Protein AF-A0A535RN70-F1 (afdb_monomer_lite)

Sequence (175 aa):
MRLFRRHATHDAAGYEVHYEHPTQPLAAAFLKAAAADDLAGLWLALSRESRGMFEGRYATRERLRLSRAAHVGEDDGDARMTEVAGPLAESVRSALGGAPRVNAMGVSAARLLSRVEAFVLLLPDVEGTAFVREDDWKPAHLLGFVYENREWKVDLGLTAVLSEEAGLPDPLGEL

Secondary structure (DSSP, 8-state):
------PPEE-TT-PEEETT-THHHHHHHHHHHHHHT-HHHHHHHB-HHHHHHHHHHHHHHTT--HHHH-STTSSTT-TTHHHHHHHHHHHHHHHTTSHHHHHH-EEEEEEESSSSEEEEEEEPP--SS----GGG----EEEEEEEETTEEEE-HHHHHHHHHHHTPPPTT---

Structure (mmCIF, N/CA/C/O backbone):
data_AF-A0A535RN70-F1
#
_entry.id   AF-A0A535RN70-F1
#
loop_
_atom_site.group_PDB
_atom_site.id
_atom_site.type_symbol
_atom_site.label_atom_id
_atom_site.label_alt_id
_atom_site.label_comp_id
_atom_site.label_asym_id
_atom_site.label_entity_id
_atom_site.label_seq_id
_atom_site.pdbx_PDB_ins_code
_atom_site.Cartn_x
_atom_site.Cartn_y
_atom_site.Cartn_z
_atom_site.occupancy
_atom_site.B_iso_or_equiv
_atom_site.auth_seq_id
_atom_site.auth_comp_id
_atom_site.auth_asym_id
_atom_site.auth_atom_id
_atom_site.pdbx_PDB_model_num
ATOM 1 N N . MET A 1 1 ? 2.379 15.391 40.226 1.00 40.94 1 MET A N 1
ATOM 2 C CA . MET A 1 1 ? 1.754 15.913 38.993 1.00 40.94 1 MET A CA 1
ATOM 3 C C . MET A 1 1 ? 1.232 14.717 38.200 1.00 40.94 1 MET A C 1
ATOM 5 O O . MET A 1 1 ? 2.026 14.009 37.598 1.00 40.94 1 MET A O 1
ATOM 9 N N . ARG A 1 2 ? -0.058 14.373 38.324 1.00 41.53 2 ARG A N 1
ATOM 10 C CA . ARG A 1 2 ? -0.651 13.250 37.575 1.00 41.53 2 ARG A CA 1
ATOM 11 C C . ARG A 1 2 ? -0.928 13.746 36.158 1.00 41.53 2 ARG A C 1
ATOM 13 O O . ARG A 1 2 ? -1.904 14.453 35.945 1.00 41.53 2 ARG A O 1
ATOM 20 N N . LEU A 1 3 ? -0.017 13.442 35.235 1.00 45.78 3 LEU A N 1
ATOM 21 C CA . LEU A 1 3 ? -0.226 13.621 33.801 1.00 45.78 3 LEU A CA 1
ATOM 22 C C . LEU A 1 3 ? -1.531 12.913 33.423 1.00 45.78 3 LEU A C 1
ATOM 24 O O . LEU A 1 3 ? -1.739 11.761 33.806 1.00 45.78 3 LEU A O 1
ATOM 28 N N . PHE A 1 4 ? -2.419 13.639 32.747 1.00 48.66 4 PHE A N 1
ATOM 29 C CA . PHE A 1 4 ? -3.674 13.133 32.206 1.00 48.66 4 PHE A CA 1
ATOM 30 C C . PHE A 1 4 ? -3.439 11.757 31.571 1.00 48.66 4 PHE A C 1
ATOM 32 O O . PHE A 1 4 ? -2.729 11.653 30.572 1.00 48.66 4 PHE A O 1
ATOM 39 N N . ARG A 1 5 ? -4.024 10.693 32.140 1.00 43.00 5 ARG A N 1
ATOM 40 C CA . ARG A 1 5 ? -4.232 9.457 31.380 1.00 43.00 5 ARG A CA 1
ATOM 41 C C . ARG A 1 5 ? -5.167 9.848 30.243 1.00 43.00 5 ARG A C 1
ATOM 43 O O . ARG A 1 5 ? -6.371 9.930 30.468 1.00 43.00 5 ARG A O 1
ATOM 50 N N . ARG A 1 6 ? -4.625 10.150 29.061 1.00 55.44 6 ARG A N 1
ATOM 51 C CA . ARG A 1 6 ? -5.438 10.197 27.846 1.00 55.44 6 ARG A CA 1
ATOM 52 C C . ARG A 1 6 ? -6.056 8.811 27.728 1.00 55.44 6 ARG A C 1
ATOM 54 O O . ARG A 1 6 ? -5.335 7.818 27.663 1.00 55.44 6 ARG A O 1
ATOM 61 N N . HIS A 1 7 ? -7.373 8.731 27.859 1.00 61.47 7 HIS A N 1
ATOM 62 C CA . HIS A 1 7 ? -8.071 7.526 27.452 1.00 61.47 7 HIS A CA 1
ATOM 63 C C . HIS A 1 7 ? -7.806 7.337 25.963 1.00 61.47 7 HIS A C 1
ATOM 65 O O . HIS A 1 7 ? -7.760 8.320 25.223 1.00 61.47 7 HIS A O 1
ATOM 71 N N . ALA A 1 8 ? -7.563 6.092 25.570 1.00 73.50 8 ALA A N 1
ATOM 72 C CA . ALA A 1 8 ? -7.509 5.719 24.171 1.00 73.50 8 ALA A CA 1
ATOM 73 C C . ALA A 1 8 ? -8.799 6.212 23.501 1.00 73.50 8 ALA A C 1
ATOM 75 O O . ALA A 1 8 ? -9.903 5.862 23.934 1.00 73.50 8 ALA A O 1
ATOM 76 N N . THR A 1 9 ? -8.658 7.082 22.504 1.00 86.19 9 THR A N 1
ATOM 77 C CA . THR A 1 9 ? -9.775 7.451 21.636 1.00 86.19 9 THR A CA 1
ATOM 78 C C . THR A 1 9 ? -10.093 6.225 20.800 1.00 86.19 9 THR A C 1
ATOM 80 O O . THR A 1 9 ? -9.171 5.600 20.286 1.00 86.19 9 THR A O 1
ATOM 83 N N . HIS A 1 10 ? -11.366 5.864 20.692 1.00 88.38 10 HIS A N 1
ATOM 84 C CA . HIS A 1 10 ? -11.797 4.773 19.828 1.00 88.38 10 HIS A CA 1
ATOM 85 C C . HIS A 1 10 ? -12.725 5.317 18.750 1.00 88.38 10 HIS A C 1
ATOM 87 O O . HIS A 1 10 ? -13.437 6.293 18.999 1.00 88.38 10 HIS A O 1
ATOM 93 N N . ASP A 1 11 ? -12.701 4.711 17.568 1.00 85.81 11 ASP A N 1
ATOM 94 C CA . ASP A 1 11 ? -13.661 5.032 16.516 1.00 85.81 11 ASP A CA 1
ATOM 95 C C . ASP A 1 11 ? -15.002 4.305 16.723 1.00 85.81 11 ASP A C 1
ATOM 97 O O . ASP A 1 11 ? -15.192 3.558 17.687 1.00 85.81 11 ASP A O 1
ATOM 101 N N . ALA A 1 12 ? -15.953 4.530 15.814 1.00 83.69 12 ALA A N 1
ATOM 102 C CA . ALA A 1 12 ? -17.276 3.909 15.876 1.00 83.69 12 ALA A CA 1
ATOM 103 C C . ALA A 1 12 ? -17.237 2.370 15.784 1.00 83.69 12 ALA A C 1
ATOM 105 O O . ALA A 1 12 ? -18.149 1.711 16.282 1.00 83.69 12 ALA A O 1
ATOM 106 N N . ALA A 1 13 ? -16.191 1.805 15.175 1.00 84.38 13 ALA A N 1
ATOM 107 C CA . ALA A 1 13 ? -15.972 0.365 15.083 1.00 84.38 13 ALA A CA 1
ATOM 108 C C . ALA A 1 13 ? -15.224 -0.202 16.307 1.00 84.38 13 ALA A C 1
ATOM 110 O O . ALA A 1 13 ? -15.105 -1.417 16.448 1.00 84.38 13 ALA A O 1
ATOM 111 N N . GLY A 1 14 ? -14.774 0.658 17.227 1.00 89.38 14 GLY A N 1
ATOM 112 C CA . GLY A 1 14 ? -14.103 0.268 18.462 1.00 89.38 14 GLY A CA 1
ATOM 113 C C . GLY A 1 14 ? -12.592 0.087 18.329 1.00 89.38 14 GLY A C 1
ATOM 114 O O . GLY A 1 14 ? -11.993 -0.498 19.230 1.00 89.38 14 GLY A O 1
ATOM 115 N N . TYR A 1 15 ? -11.960 0.582 17.261 1.00 91.50 15 TYR A N 1
ATOM 116 C CA . TYR A 1 15 ? -10.501 0.565 17.127 1.00 91.50 15 TYR A CA 1
ATOM 117 C C . TYR A 1 15 ? -9.867 1.728 17.869 1.00 91.50 15 TYR A C 1
ATOM 119 O O . TYR A 1 15 ? -10.353 2.854 17.797 1.00 91.50 15 TYR A O 1
ATOM 127 N N . GLU A 1 16 ? -8.737 1.478 18.528 1.00 94.75 16 GLU A N 1
ATOM 128 C CA . GLU A 1 16 ? -7.939 2.541 19.132 1.00 94.75 16 GLU A CA 1
ATOM 129 C C . GLU A 1 16 ? -7.347 3.452 18.042 1.00 94.75 16 GLU A C 1
ATOM 131 O O . GLU A 1 16 ? -6.651 2.992 17.135 1.00 94.75 16 GLU A O 1
ATOM 136 N N . VAL A 1 17 ? -7.606 4.756 18.154 1.00 93.50 17 VAL A N 1
ATOM 137 C CA . VAL A 1 17 ? -7.216 5.790 17.190 1.00 93.50 17 VAL A CA 1
ATOM 138 C C . VAL A 1 17 ? -5.955 6.510 17.658 1.00 93.50 17 VAL A C 1
ATOM 140 O O . VAL A 1 17 ? -5.912 7.104 18.738 1.00 93.50 17 VAL A O 1
ATOM 143 N N . HIS A 1 18 ? -4.930 6.499 16.805 1.00 93.56 18 HIS A N 1
ATOM 144 C CA . HIS A 1 18 ? -3.632 7.127 17.038 1.00 93.56 18 HIS A CA 1
ATOM 145 C C . HIS A 1 18 ? -3.402 8.271 16.051 1.00 93.56 18 HIS A C 1
ATOM 147 O O . HIS A 1 18 ? -3.052 8.071 14.883 1.00 93.56 18 HIS A O 1
ATOM 153 N N . TYR A 1 19 ? -3.554 9.496 16.547 1.00 89.75 19 TYR A N 1
ATOM 154 C CA . TYR A 1 19 ? -3.109 10.699 15.848 1.00 89.75 19 TYR A CA 1
ATOM 155 C C . TYR A 1 19 ? -1.572 10.720 15.840 1.00 89.75 19 TYR A C 1
ATOM 157 O O . TYR A 1 19 ? -0.954 10.384 16.845 1.00 89.75 19 TYR A O 1
ATOM 165 N N . GLU A 1 20 ? -0.958 11.072 14.706 1.00 90.75 20 GLU A N 1
ATOM 166 C CA . GLU A 1 20 ? 0.514 11.095 14.520 1.00 90.75 20 GLU A CA 1
ATOM 167 C C . GLU A 1 20 ? 1.248 9.731 14.561 1.00 90.75 20 GLU A C 1
ATOM 169 O O . GLU A 1 20 ? 2.470 9.671 14.677 1.00 90.75 20 GLU A O 1
ATOM 174 N N . HIS A 1 21 ? 0.538 8.611 14.404 1.00 96.06 21 HIS A N 1
ATOM 175 C CA . HIS A 1 21 ? 1.159 7.299 14.202 1.00 96.06 21 HIS A CA 1
ATOM 176 C C . HIS A 1 21 ? 2.051 7.234 12.936 1.00 96.06 21 HIS A C 1
ATOM 178 O O . HIS A 1 21 ? 1.640 7.765 11.896 1.00 96.06 21 HIS A O 1
ATOM 184 N N . PRO A 1 22 ? 3.198 6.514 12.954 1.00 97.12 22 PRO A N 1
ATOM 185 C CA . PRO A 1 22 ? 4.135 6.430 11.823 1.00 97.12 22 PRO A CA 1
ATOM 186 C C . PRO A 1 22 ? 3.560 5.903 10.501 1.00 97.12 22 PRO A C 1
ATOM 188 O O . PRO A 1 22 ? 4.103 6.200 9.441 1.00 97.12 22 PRO A O 1
ATOM 191 N N . THR A 1 23 ? 2.466 5.142 10.526 1.00 98.06 23 THR A N 1
ATOM 192 C CA . THR A 1 23 ? 1.830 4.620 9.301 1.00 98.06 23 THR A CA 1
ATOM 193 C C . THR A 1 23 ? 1.200 5.711 8.438 1.00 98.06 23 THR A C 1
ATOM 195 O O . THR A 1 23 ? 1.082 5.529 7.233 1.00 98.06 23 THR A O 1
ATOM 198 N N . GLN A 1 24 ? 0.848 6.867 9.008 1.00 96.56 24 GLN A N 1
ATOM 199 C CA . GLN A 1 24 ? 0.261 7.981 8.256 1.00 96.56 24 GLN A CA 1
ATOM 200 C C . GLN A 1 24 ? 1.216 8.563 7.203 1.00 96.56 24 GLN A C 1
ATOM 202 O O . GLN A 1 24 ? 0.878 8.542 6.017 1.00 96.56 24 GLN A O 1
ATOM 207 N N . PRO A 1 25 ? 2.423 9.044 7.574 1.00 97.12 25 PRO A N 1
ATOM 208 C CA . PRO A 1 25 ? 3.378 9.517 6.578 1.00 97.12 25 PRO A CA 1
ATOM 209 C C . PRO A 1 25 ? 3.852 8.399 5.640 1.00 97.12 25 PRO A C 1
ATOM 211 O O . PRO A 1 25 ? 4.149 8.679 4.482 1.00 97.12 25 PRO A O 1
ATOM 214 N N . LEU A 1 26 ? 3.883 7.139 6.094 1.00 98.12 26 LEU A N 1
ATOM 215 C CA . LEU A 1 26 ? 4.231 5.999 5.238 1.00 98.12 26 LEU A CA 1
ATOM 216 C C . LEU A 1 26 ? 3.168 5.722 4.169 1.00 98.12 26 LEU A C 1
ATOM 218 O O . LEU A 1 26 ? 3.529 5.473 3.024 1.00 98.12 26 LEU A O 1
ATOM 222 N N . ALA A 1 27 ? 1.880 5.825 4.503 1.00 98.00 27 ALA A N 1
ATOM 223 C CA . ALA A 1 27 ? 0.795 5.718 3.529 1.00 98.00 27 ALA A CA 1
ATOM 224 C C . ALA A 1 27 ? 0.903 6.807 2.457 1.00 98.00 27 ALA A C 1
ATOM 226 O O . ALA A 1 27 ? 0.869 6.513 1.264 1.00 98.00 27 ALA A O 1
ATOM 227 N N . ALA A 1 28 ? 1.111 8.060 2.876 1.00 96.75 28 ALA A N 1
ATOM 228 C CA . ALA A 1 28 ? 1.303 9.171 1.948 1.00 96.75 28 ALA A CA 1
ATOM 229 C C . ALA A 1 28 ? 2.532 8.960 1.043 1.00 96.75 28 ALA A C 1
ATOM 231 O O . ALA A 1 28 ? 2.468 9.217 -0.158 1.00 96.75 28 ALA A O 1
ATOM 232 N N . ALA A 1 29 ? 3.641 8.457 1.596 1.00 97.94 29 ALA A N 1
ATOM 233 C CA . ALA A 1 29 ? 4.844 8.147 0.829 1.00 97.94 29 ALA A CA 1
ATOM 234 C C . ALA A 1 29 ? 4.622 7.005 -0.177 1.00 97.94 29 ALA A C 1
ATOM 236 O O . ALA A 1 29 ? 5.028 7.135 -1.328 1.00 97.94 29 ALA A O 1
ATOM 237 N N . PHE A 1 30 ? 3.935 5.931 0.226 1.00 98.31 30 PHE A N 1
ATOM 238 C CA . PHE A 1 30 ? 3.579 4.809 -0.647 1.00 98.31 30 PHE A CA 1
ATOM 239 C C . PHE A 1 30 ? 2.720 5.262 -1.835 1.00 98.31 30 PHE A C 1
ATOM 241 O O . PHE A 1 30 ? 3.047 4.973 -2.985 1.00 98.31 30 PHE A O 1
ATOM 248 N N . LEU A 1 31 ? 1.664 6.041 -1.572 1.00 97.50 31 LEU A N 1
ATOM 249 C CA . LEU A 1 31 ? 0.790 6.583 -2.616 1.00 97.50 31 LEU A CA 1
ATOM 250 C C . LEU A 1 31 ? 1.557 7.505 -3.568 1.00 97.50 31 LEU A C 1
ATOM 252 O O . LEU A 1 31 ? 1.426 7.394 -4.787 1.00 97.50 31 LEU A O 1
ATOM 256 N N . LYS A 1 32 ? 2.413 8.375 -3.026 1.00 97.50 32 LYS A N 1
ATOM 257 C CA . LYS A 1 32 ? 3.260 9.254 -3.835 1.00 97.50 32 LYS A CA 1
ATOM 258 C C . LYS A 1 32 ? 4.236 8.463 -4.708 1.00 97.50 32 LYS A C 1
ATOM 260 O O . LYS A 1 32 ? 4.427 8.829 -5.865 1.00 97.50 32 LYS A O 1
ATOM 265 N N .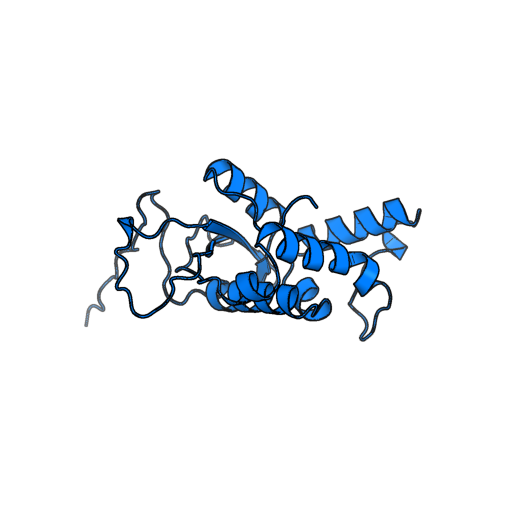 ALA A 1 33 ? 4.823 7.387 -4.182 1.00 97.88 33 ALA A N 1
ATOM 266 C CA . ALA A 1 33 ? 5.709 6.515 -4.945 1.00 97.88 33 ALA A CA 1
ATOM 267 C C . ALA A 1 33 ? 4.962 5.840 -6.108 1.00 97.88 33 ALA 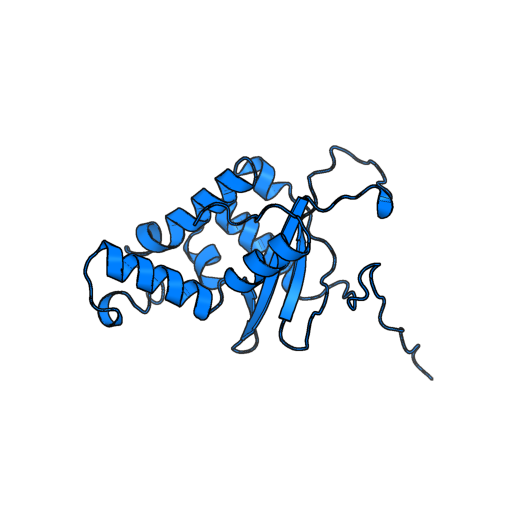A C 1
ATOM 269 O O . ALA A 1 33 ? 5.423 5.899 -7.245 1.00 97.88 33 ALA A O 1
ATOM 270 N N . ALA A 1 34 ? 3.756 5.313 -5.863 1.00 97.06 34 ALA A N 1
ATOM 271 C CA . ALA A 1 34 ? 2.905 4.747 -6.915 1.00 97.06 34 ALA A CA 1
ATOM 272 C C . ALA A 1 34 ? 2.532 5.787 -7.989 1.00 97.06 34 ALA A C 1
ATOM 274 O O . ALA A 1 34 ? 2.588 5.507 -9.189 1.00 97.06 34 ALA A O 1
ATOM 275 N N . ALA A 1 35 ? 2.180 7.008 -7.575 1.00 97.06 35 ALA A N 1
ATOM 276 C CA . ALA A 1 35 ? 1.810 8.086 -8.490 1.00 97.06 35 ALA A CA 1
ATOM 277 C C . ALA A 1 35 ? 2.988 8.576 -9.349 1.00 97.06 35 ALA A C 1
ATOM 279 O O . ALA A 1 35 ? 2.780 8.962 -10.498 1.00 97.06 35 ALA A O 1
ATOM 280 N N . ALA A 1 36 ? 4.202 8.573 -8.794 1.00 97.12 36 ALA A N 1
ATOM 281 C CA . ALA A 1 36 ? 5.426 9.022 -9.457 1.00 97.12 36 ALA A CA 1
ATOM 282 C C . ALA A 1 36 ? 6.158 7.913 -10.233 1.00 97.12 36 ALA A C 1
ATOM 284 O O . ALA A 1 36 ? 7.202 8.191 -10.819 1.00 97.12 36 ALA A O 1
ATOM 285 N N . ASP A 1 37 ? 5.631 6.685 -10.223 1.00 95.00 37 ASP A N 1
ATOM 286 C CA . ASP A 1 37 ? 6.300 5.491 -10.757 1.00 95.00 37 ASP A CA 1
ATOM 287 C C . ASP A 1 37 ? 7.683 5.241 -10.114 1.00 95.00 37 ASP A C 1
ATOM 289 O O . ASP A 1 37 ? 8.599 4.691 -10.723 1.00 95.00 37 ASP A O 1
ATOM 293 N N . ASP A 1 38 ? 7.839 5.641 -8.846 1.00 96.38 38 ASP A N 1
ATOM 294 C CA . ASP A 1 38 ? 9.016 5.342 -8.028 1.00 96.38 38 ASP A CA 1
ATOM 295 C C . ASP A 1 38 ? 8.918 3.905 -7.507 1.00 96.38 38 ASP A C 1
ATOM 297 O O . ASP A 1 38 ? 8.463 3.630 -6.393 1.00 96.38 38 ASP A O 1
ATOM 301 N N . LEU A 1 39 ? 9.324 2.966 -8.359 1.00 95.88 39 LEU A N 1
ATOM 302 C CA . LEU A 1 39 ? 9.215 1.537 -8.082 1.00 95.88 39 LEU A CA 1
ATOM 303 C C . LEU A 1 39 ? 10.076 1.094 -6.898 1.00 95.88 39 LEU A C 1
ATOM 305 O O . LEU A 1 39 ? 9.681 0.183 -6.176 1.00 95.88 39 LEU A O 1
ATOM 309 N N . ALA A 1 40 ? 11.224 1.737 -6.675 1.00 94.81 40 ALA A N 1
ATOM 310 C CA . ALA A 1 40 ? 12.096 1.420 -5.550 1.00 94.81 40 ALA A CA 1
ATOM 311 C C . ALA A 1 40 ? 11.452 1.857 -4.227 1.00 94.81 40 ALA A C 1
ATOM 313 O O . ALA A 1 40 ? 11.362 1.059 -3.292 1.00 94.81 40 ALA A O 1
ATOM 314 N N . GLY A 1 41 ? 10.937 3.090 -4.166 1.00 95.19 41 GLY A N 1
ATOM 315 C CA . GLY A 1 41 ? 10.200 3.586 -3.005 1.00 95.19 41 GLY A CA 1
ATOM 316 C C . GLY A 1 41 ? 8.955 2.750 -2.707 1.00 95.19 41 GLY A C 1
ATOM 317 O O . GLY A 1 41 ? 8.713 2.383 -1.555 1.00 95.19 41 GLY A O 1
ATOM 318 N N . LEU A 1 42 ? 8.211 2.375 -3.752 1.00 96.00 42 LEU A N 1
ATOM 319 C CA . LEU A 1 42 ? 7.039 1.511 -3.638 1.00 96.00 42 LEU A CA 1
ATOM 320 C C . LEU A 1 42 ? 7.413 0.130 -3.087 1.00 96.00 42 LEU A C 1
ATOM 322 O O . LEU A 1 42 ? 6.787 -0.353 -2.148 1.00 96.00 42 LEU A O 1
ATOM 326 N N . TRP A 1 43 ? 8.463 -0.482 -3.634 1.00 96.44 43 TRP A N 1
ATOM 327 C CA . TRP A 1 43 ? 8.936 -1.804 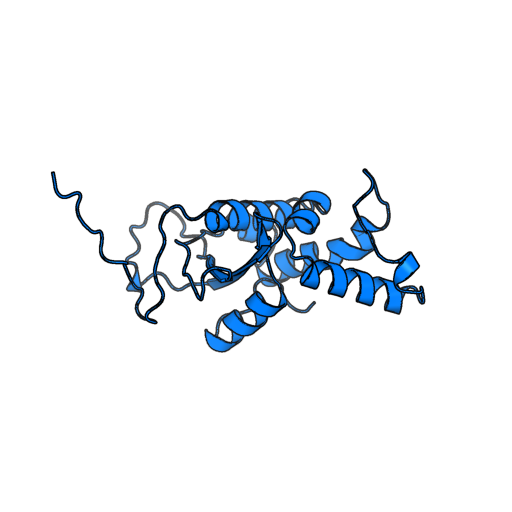-3.236 1.00 96.44 43 TRP A CA 1
ATOM 328 C C . TRP A 1 43 ? 9.437 -1.843 -1.791 1.00 96.44 43 TRP A C 1
ATOM 330 O O . TRP A 1 43 ? 9.088 -2.750 -1.036 1.00 96.44 43 TRP A O 1
ATOM 340 N N . LEU A 1 44 ? 10.210 -0.839 -1.369 1.00 95.00 44 LEU A N 1
ATOM 341 C CA . LEU A 1 44 ? 10.757 -0.749 -0.010 1.00 95.00 44 LEU A CA 1
ATOM 342 C C . LEU A 1 44 ? 9.687 -0.531 1.066 1.00 95.00 44 LEU A C 1
ATOM 344 O O . LEU A 1 44 ? 9.912 -0.861 2.238 1.00 95.00 44 LEU A O 1
ATOM 348 N N . ALA A 1 45 ? 8.537 0.023 0.684 1.00 97.06 45 ALA A N 1
ATOM 349 C CA . ALA A 1 45 ? 7.403 0.215 1.575 1.00 97.06 45 ALA A CA 1
ATOM 350 C C . ALA A 1 45 ? 6.634 -1.086 1.862 1.00 97.06 45 ALA A C 1
ATOM 352 O O . ALA A 1 45 ? 5.928 -1.148 2.868 1.00 97.06 45 ALA A O 1
ATOM 353 N N . LEU A 1 46 ? 6.776 -2.119 1.025 1.00 97.62 46 LEU A N 1
ATOM 354 C CA . LEU A 1 46 ? 6.045 -3.379 1.155 1.00 97.62 46 LEU A CA 1
ATOM 355 C C . LEU A 1 46 ? 6.602 -4.291 2.250 1.00 97.62 46 LEU A C 1
ATOM 357 O O . LEU A 1 46 ? 7.816 -4.375 2.480 1.00 97.62 46 LEU A O 1
ATOM 361 N N . SER A 1 47 ? 5.699 -5.050 2.871 1.00 97.94 47 SER A N 1
ATOM 362 C CA . SER A 1 47 ? 6.052 -6.127 3.792 1.00 97.94 47 SER A CA 1
ATOM 363 C C . SER A 1 47 ? 6.859 -7.209 3.075 1.00 97.94 47 SER A C 1
ATOM 365 O O . SER A 1 47 ? 6.804 -7.371 1.850 1.00 97.94 47 SER A O 1
ATOM 367 N N . ARG A 1 48 ? 7.627 -7.988 3.834 1.00 96.88 48 ARG A N 1
ATOM 368 C CA . ARG A 1 48 ? 8.356 -9.146 3.311 1.00 96.88 48 ARG A CA 1
ATOM 369 C C . ARG A 1 48 ? 7.419 -10.157 2.650 1.00 96.88 48 ARG A C 1
ATOM 371 O O . ARG A 1 48 ? 7.788 -10.727 1.628 1.00 96.88 48 ARG A O 1
ATOM 378 N N . GLU A 1 49 ? 6.238 -10.380 3.220 1.00 96.69 49 GLU A N 1
ATOM 379 C CA . GLU A 1 49 ? 5.236 -11.288 2.654 1.00 96.69 49 GLU A CA 1
ATOM 380 C C . GLU A 1 49 ? 4.728 -10.781 1.300 1.00 96.69 49 GLU A C 1
ATOM 382 O O . GLU A 1 49 ? 4.766 -11.514 0.311 1.00 96.69 49 GLU A O 1
ATOM 387 N N . SER A 1 50 ? 4.380 -9.494 1.225 1.00 97.06 50 SER A N 1
ATOM 388 C CA . SER A 1 50 ? 3.934 -8.855 -0.015 1.00 97.06 50 SER A CA 1
ATOM 389 C C . SER A 1 50 ? 5.016 -8.888 -1.099 1.00 97.06 50 SER A C 1
ATOM 391 O O . SER A 1 50 ? 4.733 -9.234 -2.246 1.00 97.06 50 SER A O 1
ATOM 393 N N . ARG A 1 51 ? 6.280 -8.611 -0.750 1.00 96.75 51 ARG A N 1
ATOM 394 C CA . ARG A 1 51 ? 7.407 -8.738 -1.692 1.00 96.75 51 ARG A CA 1
ATOM 395 C C . ARG A 1 51 ? 7.601 -10.176 -2.166 1.00 96.75 51 ARG A C 1
ATOM 397 O O . ARG A 1 51 ? 7.703 -10.411 -3.368 1.00 96.75 51 ARG A O 1
ATOM 404 N N . GLY A 1 52 ? 7.565 -11.142 -1.248 1.00 96.25 52 GLY A N 1
ATOM 405 C CA . GLY A 1 52 ? 7.677 -12.565 -1.576 1.00 96.25 52 GLY A CA 1
ATOM 406 C C . GLY A 1 52 ? 6.578 -13.048 -2.528 1.00 96.25 52 GLY A C 1
ATOM 407 O O . GLY A 1 52 ? 6.851 -13.854 -3.421 1.00 96.25 52 GLY A O 1
ATOM 408 N N . MET A 1 53 ? 5.355 -12.518 -2.405 1.00 95.44 53 MET A N 1
ATOM 409 C CA . MET A 1 53 ? 4.266 -12.785 -3.350 1.00 95.44 53 MET A CA 1
ATOM 410 C C . MET A 1 53 ? 4.633 -12.339 -4.773 1.00 95.44 53 MET A C 1
ATOM 412 O O . MET A 1 53 ? 4.498 -13.126 -5.714 1.00 95.44 53 MET A O 1
ATOM 416 N N . PHE A 1 54 ? 5.121 -11.108 -4.951 1.00 96.06 54 PHE A N 1
ATOM 417 C CA . PHE A 1 54 ? 5.516 -10.609 -6.273 1.00 96.06 54 PHE A CA 1
ATOM 418 C C . PHE A 1 54 ? 6.723 -11.348 -6.847 1.00 96.06 54 PHE A C 1
ATOM 420 O O . PHE A 1 54 ? 6.712 -11.696 -8.026 1.00 96.06 54 PHE A O 1
ATOM 427 N N . GLU A 1 55 ? 7.728 -11.656 -6.027 1.00 96.06 55 GLU A N 1
ATOM 428 C CA . GLU A 1 55 ? 8.871 -12.472 -6.448 1.00 96.06 55 GLU A CA 1
ATOM 429 C C . GLU A 1 55 ? 8.421 -13.868 -6.903 1.00 96.06 55 GLU A C 1
ATOM 431 O O . GLU A 1 55 ? 8.888 -14.372 -7.925 1.00 96.06 55 GLU A O 1
ATOM 436 N N . GLY A 1 56 ? 7.463 -14.483 -6.202 1.00 95.75 56 GLY A N 1
ATOM 437 C CA . GLY A 1 56 ? 6.865 -15.762 -6.588 1.00 95.75 56 GLY A CA 1
ATOM 438 C C . GLY A 1 56 ? 6.061 -15.690 -7.890 1.00 95.75 56 GLY A C 1
ATOM 439 O O . GLY A 1 56 ? 6.169 -16.583 -8.740 1.00 95.75 56 GLY A O 1
ATOM 440 N N . ARG A 1 57 ? 5.290 -14.614 -8.090 1.00 94.38 57 ARG A N 1
ATOM 441 C CA . ARG A 1 57 ? 4.561 -14.359 -9.345 1.00 94.38 57 ARG A CA 1
ATOM 442 C C . ARG A 1 57 ? 5.517 -14.172 -10.516 1.00 94.38 57 ARG A C 1
ATOM 444 O O . ARG A 1 57 ? 5.341 -14.811 -11.552 1.00 94.38 57 ARG A O 1
ATOM 451 N N . TYR A 1 58 ? 6.560 -13.373 -10.323 1.00 94.94 58 TYR A N 1
ATOM 452 C CA . TYR A 1 58 ? 7.626 -13.182 -11.299 1.00 94.94 58 TYR A CA 1
ATOM 453 C C . TYR A 1 58 ? 8.337 -14.501 -11.623 1.00 94.94 58 TYR A C 1
ATOM 455 O O . TYR A 1 58 ? 8.453 -14.866 -12.791 1.00 94.94 58 TYR A O 1
ATOM 463 N N . ALA A 1 59 ? 8.712 -15.284 -10.605 1.00 95.88 59 ALA A N 1
ATOM 464 C CA . ALA A 1 59 ? 9.323 -16.600 -10.792 1.00 95.88 59 ALA A CA 1
ATOM 465 C C . ALA A 1 59 ? 8.443 -17.527 -11.638 1.00 95.88 59 ALA A C 1
ATOM 467 O O . ALA A 1 59 ? 8.933 -18.210 -12.536 1.00 95.88 59 ALA A O 1
ATOM 468 N N . THR A 1 60 ? 7.137 -17.534 -11.364 1.00 96.25 60 THR A N 1
ATOM 469 C CA . THR A 1 60 ? 6.164 -18.355 -12.090 1.00 96.25 60 THR A CA 1
ATOM 470 C C . THR A 1 60 ? 6.054 -17.918 -13.549 1.00 96.25 60 THR A C 1
ATOM 472 O O . THR A 1 60 ? 6.121 -18.764 -14.443 1.00 96.25 60 THR A O 1
ATOM 475 N N . ARG A 1 61 ? 5.936 -16.607 -13.797 1.00 94.81 61 ARG A N 1
ATOM 476 C CA . ARG A 1 61 ? 5.826 -16.029 -15.144 1.00 94.81 61 ARG A CA 1
ATOM 477 C C . ARG A 1 61 ? 7.062 -16.329 -15.990 1.00 94.81 61 ARG A C 1
ATOM 479 O O . ARG A 1 61 ? 6.935 -16.854 -17.094 1.00 94.81 61 ARG A O 1
ATOM 486 N N . GLU A 1 62 ? 8.243 -16.096 -15.426 1.00 95.38 62 GLU A N 1
ATOM 487 C CA . GLU A 1 62 ? 9.530 -16.276 -16.107 1.00 95.38 62 GLU A CA 1
ATOM 488 C C . GLU A 1 62 ? 10.055 -17.721 -16.057 1.00 95.38 62 GLU A C 1
ATOM 490 O O . GLU A 1 62 ? 11.133 -18.026 -16.568 1.00 95.38 62 GLU A O 1
ATOM 495 N N . ARG A 1 63 ? 9.299 -18.646 -15.445 1.00 96.50 63 ARG A N 1
ATOM 496 C CA . ARG A 1 63 ? 9.672 -20.062 -15.259 1.00 96.50 63 ARG A CA 1
ATOM 497 C C . ARG A 1 63 ? 11.022 -20.238 -14.554 1.00 96.50 63 ARG A C 1
ATOM 499 O O . ARG A 1 63 ? 11.797 -21.149 -14.858 1.00 96.50 63 ARG A O 1
ATOM 506 N N . LEU A 1 64 ? 11.299 -19.371 -13.589 1.00 94.56 64 LEU A N 1
ATOM 507 C CA . LEU A 1 64 ? 12.500 -19.397 -12.769 1.00 94.56 64 LEU A CA 1
ATOM 508 C C . LEU A 1 64 ? 12.260 -20.185 -11.480 1.00 94.56 64 LEU A C 1
ATOM 510 O O . LEU A 1 64 ? 11.150 -20.292 -10.964 1.00 94.56 64 LEU A O 1
ATOM 514 N N . ARG A 1 65 ? 13.344 -20.704 -10.901 1.00 94.25 65 ARG A N 1
ATOM 515 C CA . ARG A 1 65 ? 13.316 -21.124 -9.494 1.00 94.25 65 ARG A CA 1
ATOM 516 C C . ARG A 1 65 ? 13.196 -19.881 -8.614 1.00 94.25 65 ARG A C 1
ATOM 518 O O . ARG A 1 65 ? 13.850 -18.884 -8.906 1.00 94.25 65 ARG A O 1
ATOM 525 N N . LEU A 1 66 ? 12.476 -19.974 -7.495 1.00 91.00 66 LEU A N 1
ATOM 526 C CA . LEU A 1 66 ? 12.315 -18.849 -6.564 1.00 91.00 66 LEU A CA 1
ATOM 527 C C . LEU A 1 66 ? 13.661 -18.263 -6.113 1.00 91.00 66 LEU A C 1
ATOM 529 O O . LEU A 1 66 ? 13.825 -17.054 -6.100 1.00 91.00 66 LEU A O 1
ATOM 533 N N . SER A 1 67 ? 14.678 -19.097 -5.878 1.00 91.88 67 SER A N 1
ATOM 534 C CA . SER A 1 67 ? 16.027 -18.637 -5.509 1.00 91.88 67 SER A CA 1
ATOM 535 C C . SER A 1 67 ? 16.718 -17.753 -6.561 1.00 91.88 67 SER A C 1
ATOM 537 O O . SER A 1 67 ? 17.755 -17.171 -6.275 1.00 91.88 67 SER A O 1
ATOM 539 N N . ARG A 1 68 ? 16.215 -17.716 -7.802 1.00 89.69 68 ARG A N 1
ATOM 540 C CA . ARG A 1 68 ? 16.690 -16.835 -8.884 1.00 89.69 68 ARG A CA 1
ATOM 541 C C . ARG A 1 68 ? 15.836 -15.575 -9.035 1.00 89.69 68 ARG A C 1
ATOM 543 O O . ARG A 1 68 ? 16.297 -14.608 -9.628 1.00 89.69 68 ARG A O 1
ATOM 550 N N . ALA A 1 69 ? 14.604 -15.613 -8.543 1.00 90.62 69 ALA A N 1
ATOM 551 C CA . ALA A 1 69 ? 13.645 -14.517 -8.587 1.00 90.62 69 ALA A CA 1
ATOM 552 C C . ALA A 1 69 ? 13.601 -13.710 -7.284 1.00 90.62 69 ALA A C 1
ATOM 554 O O . ALA A 1 69 ? 13.071 -12.612 -7.296 1.00 90.62 69 ALA A O 1
ATOM 555 N N . ALA A 1 70 ? 14.140 -14.247 -6.190 1.00 91.19 70 ALA A N 1
ATOM 556 C CA . ALA A 1 70 ? 14.208 -13.580 -4.899 1.00 91.19 70 ALA A CA 1
ATOM 557 C C . ALA A 1 70 ? 15.185 -12.394 -4.907 1.00 91.19 70 ALA A C 1
ATOM 559 O O . ALA A 1 70 ? 16.028 -12.271 -5.811 1.00 91.19 70 ALA A O 1
ATOM 560 N N . HIS A 1 71 ? 15.095 -11.586 -3.850 1.00 91.62 71 HIS A N 1
ATOM 561 C CA . HIS A 1 71 ? 15.980 -10.455 -3.575 1.00 91.62 71 HIS A CA 1
ATOM 562 C C . HIS A 1 71 ? 15.898 -9.381 -4.662 1.00 91.62 71 HIS A C 1
ATOM 564 O O . HIS A 1 71 ? 16.904 -8.804 -5.077 1.00 91.62 71 HIS A O 1
ATOM 570 N N . VAL A 1 72 ? 14.693 -9.160 -5.190 1.00 91.75 72 VAL A N 1
ATOM 571 C CA . VAL A 1 72 ? 14.460 -8.089 -6.163 1.00 91.75 72 VAL A CA 1
ATOM 572 C C . VAL A 1 72 ? 14.655 -6.744 -5.467 1.00 91.75 72 VAL A C 1
ATOM 574 O O . VAL A 1 72 ? 14.167 -6.542 -4.354 1.00 91.75 72 VAL A O 1
ATOM 577 N N . GLY A 1 73 ? 15.390 -5.835 -6.107 1.00 87.19 73 GLY A N 1
ATOM 578 C CA . GLY A 1 73 ? 15.626 -4.483 -5.595 1.00 87.19 73 GLY A CA 1
ATOM 579 C C . GLY A 1 73 ? 16.580 -4.388 -4.399 1.00 87.19 73 GLY A C 1
ATOM 580 O O . GLY A 1 73 ? 16.601 -3.349 -3.746 1.00 87.19 73 GLY A O 1
ATOM 581 N N . GLU A 1 74 ? 17.348 -5.442 -4.085 1.00 85.19 74 GLU A N 1
ATOM 582 C CA . GLU A 1 74 ? 18.459 -5.340 -3.119 1.00 85.19 74 GLU A CA 1
ATOM 583 C C . GLU A 1 74 ? 19.670 -4.598 -3.704 1.00 85.19 74 GLU A C 1
ATOM 585 O O . GLU A 1 74 ? 20.374 -3.908 -2.968 1.00 85.19 74 GLU A O 1
ATOM 590 N N . ASP A 1 75 ? 19.879 -4.710 -5.018 1.00 85.38 75 ASP A N 1
ATOM 591 C CA . ASP A 1 75 ? 20.921 -3.992 -5.747 1.00 85.38 75 ASP A CA 1
ATOM 592 C C . ASP A 1 75 ? 20.353 -2.720 -6.396 1.00 85.38 75 ASP A C 1
ATOM 594 O O . ASP A 1 75 ? 19.301 -2.744 -7.049 1.00 85.38 75 ASP A O 1
ATOM 598 N N . ASP A 1 76 ? 21.087 -1.611 -6.275 1.00 79.62 76 ASP A N 1
ATOM 599 C CA . ASP A 1 76 ? 20.750 -0.359 -6.953 1.00 79.62 76 ASP A CA 1
ATOM 600 C C . ASP A 1 76 ? 20.686 -0.577 -8.473 1.00 79.62 76 ASP A C 1
ATOM 602 O O . ASP A 1 76 ? 21.656 -0.991 -9.113 1.00 79.62 76 ASP A O 1
ATOM 606 N N . GLY A 1 77 ? 19.534 -0.260 -9.066 1.00 80.81 77 GLY A N 1
ATOM 607 C CA . GLY A 1 77 ? 19.316 -0.402 -10.506 1.00 80.81 77 GLY A CA 1
ATOM 608 C C . GLY A 1 77 ? 18.983 -1.823 -10.970 1.00 80.81 77 GLY A C 1
ATOM 609 O O . GLY A 1 77 ? 19.149 -2.114 -12.156 1.00 80.81 77 GLY A O 1
ATOM 610 N N . ASP A 1 78 ? 18.503 -2.701 -10.082 1.00 89.56 78 ASP A N 1
ATOM 611 C CA . ASP A 1 78 ? 17.986 -4.019 -10.463 1.00 89.56 78 ASP A CA 1
ATOM 612 C C . ASP A 1 78 ? 16.927 -3.910 -11.578 1.00 89.56 78 ASP A C 1
ATOM 614 O O . ASP A 1 78 ? 15.802 -3.445 -11.374 1.00 89.56 78 ASP A O 1
ATOM 618 N N . ALA A 1 79 ? 17.291 -4.379 -12.775 1.00 88.31 79 ALA A N 1
ATOM 619 C CA . ALA A 1 79 ? 16.467 -4.281 -13.978 1.00 88.31 79 ALA A CA 1
ATOM 620 C C . ALA A 1 79 ? 15.125 -5.025 -13.859 1.00 88.31 79 ALA A C 1
ATOM 622 O O . ALA A 1 79 ? 14.182 -4.707 -14.583 1.00 88.31 79 ALA A O 1
ATOM 623 N N . ARG A 1 80 ? 15.012 -5.982 -12.927 1.00 92.94 80 ARG A N 1
ATOM 624 C CA . ARG A 1 80 ? 13.768 -6.721 -12.666 1.00 92.94 80 ARG A CA 1
ATOM 625 C C . ARG A 1 80 ? 12.692 -5.837 -12.039 1.00 92.94 80 ARG A C 1
ATOM 627 O O . ARG A 1 80 ? 11.521 -6.206 -12.061 1.00 92.94 80 ARG A O 1
ATOM 634 N N . MET A 1 81 ? 13.051 -4.676 -11.485 1.00 93.25 81 MET A N 1
ATOM 635 C CA . MET A 1 81 ? 12.114 -3.877 -10.698 1.00 93.25 81 MET A CA 1
ATOM 636 C C . MET A 1 81 ? 10.869 -3.454 -11.471 1.00 93.25 81 MET A C 1
ATOM 638 O O . MET A 1 81 ? 9.755 -3.570 -10.957 1.00 93.25 81 MET A O 1
ATOM 642 N N . THR A 1 82 ? 11.046 -3.031 -12.721 1.00 94.06 82 THR A N 1
ATOM 643 C CA . THR A 1 82 ? 9.943 -2.657 -13.616 1.00 94.06 82 THR A CA 1
ATOM 644 C C . THR A 1 82 ? 8.951 -3.795 -13.801 1.00 94.06 82 THR A C 1
ATOM 646 O O . THR A 1 82 ? 7.741 -3.596 -13.784 1.00 94.06 82 THR A O 1
ATOM 649 N N . GLU A 1 83 ? 9.460 -5.011 -13.930 1.00 93.25 83 GLU A N 1
ATOM 650 C CA . GLU A 1 83 ? 8.664 -6.200 -14.191 1.00 93.25 83 GLU A CA 1
ATOM 651 C C . GLU A 1 83 ? 7.914 -6.729 -12.967 1.00 93.25 83 GLU A C 1
ATOM 653 O O . GLU A 1 83 ? 6.881 -7.389 -13.127 1.00 93.25 83 GLU A O 1
ATOM 658 N N . VAL A 1 84 ? 8.452 -6.463 -11.775 1.00 94.44 84 VAL A N 1
ATOM 659 C CA . VAL A 1 84 ? 7.968 -6.995 -10.497 1.00 94.44 84 VAL A CA 1
ATOM 660 C C . VAL A 1 84 ? 7.056 -5.993 -9.789 1.00 94.44 84 VAL A C 1
ATOM 662 O O . VAL A 1 84 ? 5.956 -6.362 -9.387 1.00 94.44 84 VAL A O 1
ATOM 665 N N . ALA A 1 85 ? 7.475 -4.730 -9.662 1.00 94.81 85 ALA A N 1
ATOM 666 C CA . ALA A 1 85 ? 6.725 -3.689 -8.950 1.00 94.81 85 ALA A CA 1
ATOM 667 C C . ALA A 1 85 ? 5.920 -2.761 -9.871 1.00 94.81 85 ALA A C 1
ATOM 669 O O . ALA A 1 85 ? 4.955 -2.149 -9.415 1.00 94.81 85 ALA A O 1
ATOM 670 N N . GLY A 1 86 ? 6.266 -2.671 -11.160 1.00 95.06 86 GLY A N 1
ATOM 671 C CA . GLY A 1 86 ? 5.514 -1.870 -12.134 1.00 95.06 86 GLY A CA 1
ATOM 672 C C . GLY A 1 86 ? 4.017 -2.210 -12.189 1.00 95.06 86 GLY A C 1
ATOM 673 O O . GLY A 1 86 ? 3.201 -1.288 -12.138 1.00 95.06 86 GLY A O 1
ATOM 674 N N . PRO A 1 87 ? 3.620 -3.502 -12.202 1.00 95.00 87 PRO A N 1
ATOM 675 C CA . PRO A 1 87 ? 2.208 -3.880 -12.155 1.00 95.00 87 PRO A CA 1
ATOM 676 C C . PRO A 1 87 ? 1.469 -3.354 -10.919 1.00 95.00 87 PRO A C 1
ATOM 678 O O . PRO A 1 87 ? 0.316 -2.951 -11.031 1.00 95.00 87 PRO A O 1
ATOM 681 N N . LEU A 1 88 ? 2.127 -3.295 -9.756 1.00 95.94 88 LEU A N 1
ATOM 682 C CA . LEU A 1 88 ? 1.527 -2.734 -8.545 1.00 95.94 88 LEU A CA 1
ATOM 683 C C . LEU A 1 88 ? 1.304 -1.226 -8.679 1.00 95.94 88 LEU A C 1
ATOM 685 O O . LEU A 1 88 ? 0.222 -0.741 -8.357 1.00 95.94 88 LEU A O 1
ATOM 689 N N . ALA A 1 89 ? 2.308 -0.489 -9.161 1.00 96.38 89 ALA A N 1
ATOM 690 C CA . ALA A 1 89 ? 2.191 0.954 -9.357 1.00 96.38 89 ALA A CA 1
ATOM 691 C C . ALA A 1 89 ? 1.033 1.289 -10.311 1.00 96.38 89 ALA A C 1
ATOM 693 O O . ALA A 1 89 ? 0.226 2.175 -10.028 1.00 96.38 89 ALA A O 1
ATOM 694 N N . GLU A 1 90 ? 0.913 0.535 -11.407 1.00 96.44 90 GLU A N 1
ATOM 695 C CA . GLU A 1 90 ? -0.183 0.695 -12.359 1.00 96.44 90 GLU A CA 1
ATOM 696 C C . GLU A 1 90 ? -1.537 0.322 -11.759 1.00 96.44 90 GLU A C 1
ATOM 698 O O . GLU A 1 90 ? -2.500 1.064 -11.933 1.00 96.44 90 GLU A O 1
ATOM 703 N N . SER A 1 91 ? -1.612 -0.775 -11.007 1.00 96.44 91 SER A N 1
ATOM 704 C CA . SER A 1 91 ? -2.863 -1.208 -10.386 1.00 96.44 91 SER A CA 1
ATOM 705 C C . SER A 1 91 ? -3.376 -0.190 -9.364 1.00 96.44 91 SER A C 1
ATOM 707 O O . SER A 1 91 ? -4.545 0.188 -9.421 1.00 96.44 91 SER A O 1
ATOM 709 N N . VAL A 1 92 ? -2.497 0.364 -8.517 1.00 96.69 92 VAL A N 1
ATOM 710 C CA . VAL A 1 92 ? -2.857 1.448 -7.584 1.00 96.69 92 VAL A CA 1
ATOM 711 C C . VAL A 1 92 ? -3.345 2.682 -8.343 1.00 96.69 92 VAL A C 1
ATOM 713 O O . VAL A 1 92 ? -4.379 3.255 -8.001 1.00 96.69 92 VAL A O 1
ATOM 716 N N . ARG A 1 93 ? -2.639 3.103 -9.403 1.00 96.62 93 ARG A N 1
ATOM 717 C CA . ARG A 1 93 ? -3.083 4.243 -10.219 1.00 96.62 93 ARG A CA 1
ATOM 718 C C . ARG A 1 93 ? -4.438 3.971 -10.857 1.00 96.62 93 ARG A C 1
ATOM 720 O O . ARG A 1 93 ? -5.293 4.845 -10.811 1.00 96.62 93 ARG A O 1
ATOM 727 N N . SER A 1 94 ? -4.649 2.792 -11.426 1.00 96.00 94 SER A N 1
ATOM 728 C CA . SER A 1 94 ? -5.912 2.416 -12.060 1.00 96.00 94 SER A CA 1
ATOM 729 C C . SER A 1 94 ? -7.065 2.413 -11.051 1.00 96.00 94 SER A C 1
ATOM 731 O O . SER A 1 94 ? -8.065 3.104 -11.256 1.00 96.00 94 SER A O 1
ATOM 733 N N . ALA A 1 95 ? -6.884 1.738 -9.911 1.00 94.75 95 ALA A N 1
ATOM 734 C CA . ALA A 1 95 ? -7.884 1.621 -8.850 1.00 94.75 95 ALA A CA 1
ATOM 735 C C . ALA A 1 95 ? -8.285 2.981 -8.262 1.00 94.75 95 ALA A C 1
ATOM 737 O O . ALA A 1 95 ? -9.459 3.218 -7.979 1.00 94.75 95 ALA A O 1
ATOM 738 N N . LEU A 1 96 ? -7.322 3.894 -8.118 1.00 94.19 96 LEU A N 1
ATOM 739 C CA . LEU A 1 96 ? -7.543 5.210 -7.518 1.00 94.19 96 LEU A CA 1
ATOM 740 C C . LEU A 1 96 ? -7.893 6.311 -8.535 1.00 94.19 96 LEU A C 1
ATOM 742 O O . LEU A 1 96 ? -8.087 7.461 -8.143 1.00 94.19 96 LEU A O 1
ATOM 746 N N . GLY A 1 97 ? -8.014 5.995 -9.828 1.00 94.06 97 GLY A N 1
ATOM 747 C CA . GLY A 1 97 ? -8.434 6.954 -10.860 1.00 94.06 97 GLY A CA 1
ATOM 748 C C . GLY A 1 97 ? -7.316 7.856 -11.406 1.00 94.06 97 GLY A C 1
ATOM 749 O O . GLY A 1 97 ? -7.568 8.989 -11.817 1.00 94.06 97 GLY A O 1
ATOM 750 N N . GLY A 1 98 ? -6.083 7.360 -11.419 1.00 95.12 98 GLY A N 1
ATOM 751 C CA . GLY A 1 98 ? -4.896 7.967 -12.019 1.00 95.12 98 GLY A CA 1
ATOM 752 C C . GLY A 1 98 ? -4.003 8.718 -11.028 1.00 95.12 98 GLY A C 1
ATOM 753 O O . GLY A 1 98 ? -4.411 9.078 -9.925 1.00 95.12 98 GLY A O 1
ATOM 754 N N . ALA A 1 99 ? -2.767 9.009 -11.447 1.00 94.88 99 ALA A N 1
ATOM 755 C CA . ALA A 1 99 ? -1.757 9.668 -10.609 1.00 94.88 99 ALA A CA 1
ATOM 756 C C . ALA A 1 99 ? -2.211 10.995 -9.952 1.00 94.88 99 ALA A C 1
ATOM 758 O O . ALA A 1 99 ? -1.888 11.200 -8.780 1.00 94.88 99 ALA A O 1
ATOM 759 N N . PRO A 1 100 ? -2.975 11.891 -10.619 1.00 94.19 100 PRO A N 1
ATOM 760 C CA . PRO A 1 100 ? -3.479 13.100 -9.965 1.00 94.19 100 PRO A CA 1
ATOM 761 C C . PRO A 1 100 ? -4.385 12.793 -8.770 1.00 94.19 100 PRO A C 1
ATOM 763 O O . PRO A 1 100 ? -4.257 13.434 -7.732 1.00 94.19 100 PRO A O 1
ATOM 766 N N . ARG A 1 101 ? -5.259 11.787 -8.894 1.00 92.56 101 ARG A N 1
ATOM 767 C CA . ARG A 1 101 ? -6.209 11.430 -7.840 1.00 92.56 101 ARG A CA 1
ATOM 768 C C . ARG A 1 101 ? -5.533 10.682 -6.698 1.00 92.56 101 ARG A C 1
ATOM 770 O O . ARG A 1 101 ? -5.831 10.984 -5.552 1.00 92.56 101 ARG A O 1
ATOM 777 N N . VAL A 1 102 ? -4.551 9.825 -6.997 1.00 94.69 102 VAL A N 1
ATOM 778 C CA . VAL A 1 102 ? -3.671 9.211 -5.983 1.00 94.69 102 VAL A CA 1
ATOM 779 C C . VAL A 1 102 ? -3.005 10.285 -5.113 1.00 94.69 102 VAL A C 1
ATOM 781 O O . VAL A 1 102 ? -3.041 10.195 -3.889 1.00 94.69 102 VAL A O 1
ATOM 784 N N . ASN A 1 103 ? -2.435 11.327 -5.731 1.00 93.31 103 ASN A N 1
ATOM 785 C CA . ASN A 1 103 ? -1.756 12.415 -5.014 1.00 93.31 103 ASN A CA 1
ATOM 786 C C . ASN A 1 103 ? -2.697 13.307 -4.192 1.00 93.31 103 ASN A C 1
ATOM 788 O O . ASN A 1 103 ? -2.234 14.007 -3.293 1.00 93.31 103 ASN A O 1
ATOM 792 N N . ALA A 1 104 ? -3.987 13.310 -4.516 1.00 91.44 104 ALA A N 1
ATOM 793 C CA . ALA A 1 104 ? -4.990 14.122 -3.842 1.00 91.44 104 ALA A CA 1
ATOM 794 C C . ALA A 1 104 ? -5.654 13.393 -2.657 1.00 91.44 104 ALA A C 1
ATOM 796 O O . ALA A 1 104 ? -6.440 13.993 -1.928 1.00 91.44 104 ALA A O 1
ATOM 797 N N . MET A 1 105 ? -5.341 12.109 -2.438 1.00 91.25 105 MET A N 1
ATOM 798 C CA . MET A 1 105 ? -5.904 11.346 -1.325 1.00 91.25 105 MET A CA 1
ATOM 799 C C . MET A 1 105 ? -5.404 11.875 0.022 1.00 91.25 105 MET A C 1
ATOM 801 O O . MET A 1 105 ? -4.202 11.984 0.272 1.00 91.25 105 MET A O 1
ATOM 805 N N . GLY A 1 106 ? -6.344 12.134 0.926 1.00 91.19 106 GLY A N 1
ATOM 806 C CA . GLY A 1 106 ? -6.055 12.361 2.334 1.00 91.19 106 GLY A CA 1
ATOM 807 C C . GLY A 1 106 ? -5.747 11.050 3.057 1.00 91.19 106 GLY A C 1
ATOM 808 O O . GLY A 1 106 ? -6.223 9.981 2.676 1.00 91.19 106 GLY A O 1
ATOM 809 N N . VAL A 1 107 ? -4.983 11.134 4.144 1.00 93.50 107 VAL A N 1
ATOM 810 C CA . VAL A 1 107 ? -4.685 9.998 5.025 1.00 93.50 107 VAL A CA 1
ATOM 811 C C . VAL A 1 107 ? -5.225 10.312 6.417 1.00 93.50 107 VAL A C 1
ATOM 813 O O . VAL A 1 107 ? -4.880 11.340 6.998 1.00 93.50 107 VAL A O 1
ATOM 816 N N . SER A 1 108 ? -6.090 9.445 6.947 1.00 92.25 108 SER A N 1
ATOM 817 C CA . SER A 1 108 ? -6.656 9.607 8.291 1.00 92.25 108 SER A CA 1
ATOM 818 C C . SER A 1 108 ? -5.660 9.245 9.394 1.00 92.25 108 SER A C 1
ATOM 820 O O . SER A 1 108 ? -4.649 8.598 9.140 1.00 92.25 108 SER A O 1
ATOM 822 N N . ALA A 1 109 ? -6.034 9.504 10.652 1.00 92.62 109 ALA A N 1
ATOM 823 C CA . ALA A 1 109 ? -5.386 8.885 11.809 1.00 92.62 109 ALA A CA 1
ATOM 824 C C . ALA A 1 109 ? -5.325 7.350 11.684 1.00 92.62 109 ALA A C 1
ATOM 826 O O . ALA A 1 109 ? -6.184 6.733 11.039 1.00 92.62 109 ALA A O 1
ATOM 827 N N . ALA A 1 110 ? -4.313 6.742 12.305 1.00 96.06 110 ALA A N 1
ATOM 828 C CA . ALA A 1 110 ? -4.157 5.294 12.289 1.00 96.06 110 ALA A CA 1
ATOM 829 C C . ALA A 1 110 ? -5.091 4.624 13.295 1.00 96.06 110 ALA A C 1
ATOM 831 O O . ALA A 1 110 ? -5.376 5.174 14.358 1.00 96.06 110 ALA A O 1
ATOM 832 N N . ARG A 1 111 ? -5.523 3.413 12.959 1.00 96.56 111 ARG A N 1
ATOM 833 C CA . ARG A 1 111 ? -6.318 2.527 13.804 1.00 96.56 111 ARG A CA 1
ATOM 834 C C . ARG A 1 111 ? -5.504 1.282 14.096 1.00 96.56 111 ARG A C 1
ATOM 836 O O . ARG A 1 111 ? -5.006 0.649 13.166 1.00 96.56 111 ARG A O 1
ATOM 843 N N . LEU A 1 112 ? -5.333 0.958 15.373 1.00 96.62 112 LEU A N 1
ATOM 844 C CA . LEU A 1 112 ? -4.603 -0.239 15.781 1.00 96.62 112 LEU A CA 1
ATOM 845 C C . LEU A 1 112 ? -5.544 -1.443 15.813 1.00 96.62 112 LEU A C 1
ATOM 847 O O . LEU A 1 112 ? -6.556 -1.417 16.512 1.00 96.62 112 LEU A O 1
ATOM 851 N N . LEU A 1 113 ? -5.176 -2.508 15.099 1.00 96.00 113 LEU A N 1
ATOM 852 C CA . LEU A 1 113 ? -5.799 -3.825 15.266 1.00 96.00 113 LEU A CA 1
ATOM 853 C C . LEU A 1 113 ? -5.104 -4.600 16.381 1.00 96.00 113 LEU A C 1
ATOM 855 O O . LEU A 1 113 ? -5.729 -5.289 17.183 1.00 96.00 113 LEU A O 1
ATOM 859 N N . SER A 1 114 ? -3.780 -4.478 16.423 1.00 95.44 114 SER A N 1
ATOM 860 C CA . SER A 1 114 ? -2.923 -5.143 17.388 1.00 95.44 114 SER A CA 1
ATOM 861 C C . SER A 1 114 ? -1.665 -4.304 17.629 1.00 95.44 114 SER A C 1
ATOM 863 O O . SER A 1 114 ? -1.541 -3.169 17.172 1.00 95.44 114 SER A O 1
ATOM 865 N N . ARG A 1 115 ? -0.692 -4.849 18.367 1.00 93.75 115 ARG A N 1
ATOM 866 C CA . ARG A 1 115 ? 0.610 -4.181 18.555 1.00 93.75 115 ARG A CA 1
ATOM 867 C C . ARG A 1 115 ? 1.474 -4.174 17.297 1.00 93.75 115 ARG A C 1
ATOM 869 O O . ARG A 1 115 ? 2.481 -3.474 17.277 1.00 93.75 115 ARG A O 1
ATOM 876 N N . VAL A 1 116 ? 1.132 -5.004 16.316 1.00 97.31 116 VAL A N 1
ATOM 877 C CA . VAL A 1 116 ? 1.925 -5.210 15.102 1.00 97.31 116 VAL A CA 1
ATOM 878 C C . VAL A 1 116 ? 1.118 -4.985 13.834 1.00 97.31 116 VAL A C 1
ATOM 880 O O . VAL A 1 116 ? 1.684 -5.090 12.759 1.00 97.31 116 VAL A O 1
ATOM 883 N N . GLU A 1 117 ? -0.165 -4.650 13.942 1.00 98.31 117 GLU A N 1
ATOM 884 C CA . GLU A 1 117 ? -1.034 -4.381 12.801 1.00 98.31 117 GLU A CA 1
ATOM 885 C C . GLU A 1 117 ? -1.798 -3.086 13.024 1.00 98.31 117 GLU A C 1
ATOM 887 O O . GLU A 1 117 ? -2.366 -2.838 14.096 1.00 98.31 117 GLU A O 1
ATOM 892 N N . ALA A 1 118 ? -1.824 -2.270 11.983 1.00 98.19 118 ALA A N 1
ATOM 893 C CA . ALA A 1 118 ? -2.539 -1.013 11.962 1.00 98.19 118 ALA A CA 1
ATOM 894 C C . ALA A 1 118 ? -3.104 -0.769 10.566 1.00 98.19 118 ALA A C 1
ATOM 896 O O . ALA A 1 118 ? -2.615 -1.320 9.585 1.00 98.19 118 ALA A O 1
ATOM 897 N N . PHE A 1 119 ? -4.085 0.113 10.460 1.00 98.31 119 PHE A N 1
ATOM 898 C CA . PHE A 1 119 ? -4.544 0.606 9.169 1.00 98.31 119 PHE A CA 1
ATOM 899 C C . PHE A 1 119 ? -4.813 2.100 9.211 1.00 98.31 119 PHE A C 1
ATOM 901 O O . PHE A 1 119 ? -4.998 2.699 10.273 1.00 98.31 119 PHE A O 1
ATOM 908 N N . VAL A 1 120 ? -4.820 2.711 8.035 1.00 97.25 120 VAL A N 1
ATOM 909 C CA . VAL A 1 120 ? -5.275 4.089 7.837 1.00 97.25 120 VAL A CA 1
ATOM 910 C C . VAL A 1 120 ? -6.385 4.086 6.800 1.00 97.25 120 VAL A C 1
ATOM 912 O O . VAL A 1 120 ? -6.385 3.257 5.891 1.00 97.25 120 VAL A O 1
ATOM 915 N N . LEU A 1 121 ? -7.319 5.023 6.922 1.00 95.25 121 LEU A N 1
ATOM 916 C CA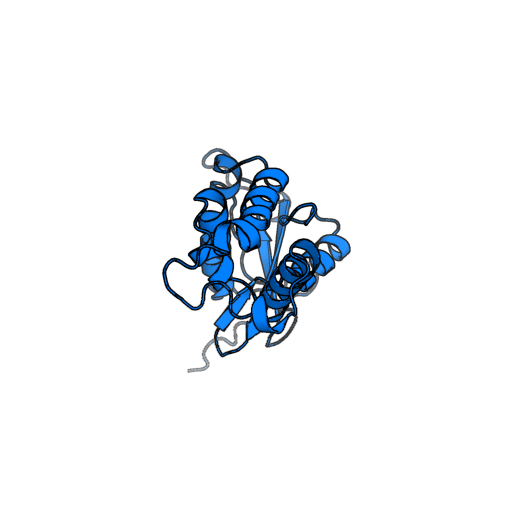 . LEU A 1 121 ? -8.304 5.262 5.878 1.00 95.25 121 LEU A CA 1
ATOM 917 C C . LEU A 1 121 ? -7.733 6.256 4.871 1.00 95.25 121 LEU A C 1
ATOM 919 O O . LEU A 1 121 ? -7.090 7.241 5.251 1.00 95.25 121 LEU A O 1
ATOM 923 N N . LEU A 1 122 ? -8.001 5.996 3.597 1.00 94.62 122 LEU A N 1
ATOM 924 C CA . LEU A 1 122 ? -7.733 6.920 2.511 1.00 94.62 122 LEU A CA 1
ATOM 925 C C . LEU A 1 122 ? -9.001 7.713 2.226 1.00 94.62 122 LEU A C 1
ATOM 927 O O . LEU A 1 122 ? -10.072 7.160 1.959 1.00 94.62 122 LEU A O 1
ATOM 931 N N . LEU A 1 123 ? -8.864 9.024 2.316 1.00 90.62 123 LEU A N 1
ATOM 932 C CA . LEU A 1 123 ? -9.957 9.973 2.227 1.00 90.62 123 LEU A CA 1
ATOM 933 C C . LEU A 1 123 ? -9.925 10.595 0.830 1.00 90.62 123 LEU A C 1
ATOM 935 O O . LEU A 1 123 ? -8.840 10.938 0.355 1.00 90.62 123 LEU A O 1
ATOM 939 N N . PRO A 1 124 ? -11.073 10.724 0.149 1.00 85.31 124 PRO A N 1
ATOM 940 C CA . PRO A 1 124 ? -11.104 11.382 -1.148 1.00 85.31 124 PRO A CA 1
ATOM 941 C C . PRO A 1 124 ? -10.667 12.844 -1.008 1.00 85.31 124 PRO A C 1
ATOM 943 O O . PRO A 1 124 ? -10.839 13.449 0.055 1.00 85.31 124 PRO A O 1
ATOM 946 N N . ASP A 1 125 ? -10.148 13.410 -2.098 1.00 78.12 125 ASP A N 1
ATOM 947 C CA . ASP A 1 125 ? -9.919 14.850 -2.180 1.00 78.12 125 ASP A CA 1
ATOM 948 C C . ASP A 1 125 ? -11.236 15.596 -1.948 1.00 78.12 125 ASP A C 1
ATOM 950 O O . ASP A 1 125 ? -12.275 15.260 -2.529 1.00 78.12 125 ASP A O 1
ATOM 954 N N . VAL A 1 126 ? -11.184 16.600 -1.083 1.00 65.06 126 VAL A N 1
ATOM 955 C CA . VAL A 1 126 ? -12.304 17.496 -0.833 1.00 65.06 126 VAL A CA 1
ATOM 956 C C . VAL A 1 126 ? -11.910 18.825 -1.446 1.00 65.06 126 VAL A C 1
ATOM 958 O O . VAL A 1 126 ? -11.106 19.562 -0.879 1.00 65.06 126 VAL A O 1
ATOM 961 N N . GLU A 1 127 ? -12.471 19.132 -2.614 1.00 58.22 127 GLU A N 1
ATOM 962 C CA . GLU A 1 127 ? -12.187 20.395 -3.289 1.00 58.22 127 GLU A CA 1
ATOM 963 C C . GLU A 1 127 ? -12.479 21.594 -2.358 1.00 58.22 127 GLU A C 1
ATOM 965 O O . GLU A 1 127 ? -13.607 21.809 -1.907 1.00 58.22 127 GLU A O 1
ATOM 970 N N . GLY A 1 128 ? -11.453 22.411 -2.094 1.00 59.44 128 GLY A N 1
ATOM 971 C CA . GLY A 1 128 ? -11.570 23.704 -1.410 1.00 59.44 128 GLY A CA 1
ATOM 972 C C . GLY A 1 128 ? -11.414 23.683 0.120 1.00 59.44 128 GLY A C 1
ATOM 973 O O . GLY A 1 128 ? -10.821 22.792 0.713 1.00 59.44 128 GLY A O 1
ATOM 974 N N . THR A 1 129 ? -11.912 24.737 0.777 1.00 49.03 129 THR A N 1
ATOM 975 C CA . THR A 1 129 ? -11.875 24.943 2.241 1.00 49.03 129 THR A CA 1
ATOM 976 C C . THR A 1 129 ? -13.208 24.570 2.893 1.00 49.03 129 THR A C 1
ATOM 978 O O . THR A 1 129 ? -13.759 25.337 3.689 1.00 49.03 129 THR A O 1
ATOM 981 N N . ALA A 1 130 ? -13.796 23.440 2.504 1.00 58.09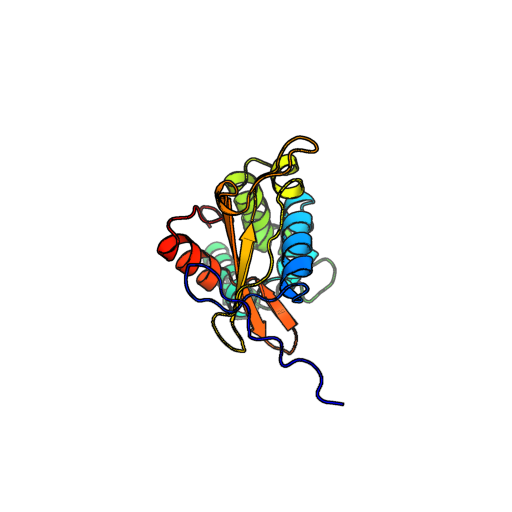 130 ALA A N 1
ATOM 982 C CA . ALA A 1 130 ? -15.015 22.969 3.142 1.00 58.09 130 ALA A CA 1
ATOM 983 C C . ALA A 1 130 ? -14.660 22.299 4.476 1.00 58.09 130 ALA A C 1
ATOM 985 O O . ALA A 1 130 ? -13.919 21.321 4.519 1.00 58.09 130 ALA A O 1
ATOM 986 N N . PHE A 1 131 ? -15.195 22.823 5.580 1.00 57.53 131 PHE A N 1
ATOM 987 C CA . PHE A 1 131 ? -15.219 22.091 6.843 1.00 57.53 131 PHE A CA 1
ATOM 988 C C . PHE A 1 131 ? -16.182 20.909 6.682 1.00 57.53 131 PHE A C 1
ATOM 990 O O . PHE A 1 131 ? -17.397 21.085 6.762 1.00 57.53 131 PHE A O 1
ATOM 997 N N . VAL A 1 132 ? -15.642 19.722 6.415 1.00 58.41 132 VAL A N 1
ATOM 998 C CA . VAL A 1 132 ? -16.413 18.474 6.357 1.00 58.41 132 VAL A CA 1
ATOM 999 C C . VAL A 1 132 ? -16.537 17.923 7.774 1.00 58.41 132 VAL A C 1
ATOM 1001 O O . VAL A 1 132 ? -15.558 17.902 8.524 1.00 58.41 132 VAL A O 1
ATOM 1004 N N . ARG A 1 133 ? -17.744 17.520 8.179 1.00 56.91 133 ARG A N 1
ATOM 1005 C CA . ARG A 1 133 ? -17.938 16.828 9.460 1.00 56.91 133 ARG A CA 1
ATOM 1006 C C . ARG A 1 133 ? -17.414 15.403 9.325 1.00 56.91 133 ARG A C 1
ATOM 1008 O O . ARG A 1 133 ? -17.516 14.817 8.257 1.00 56.91 133 ARG A O 1
ATOM 1015 N N . GLU A 1 134 ? -16.903 14.832 10.408 1.00 53.62 134 GLU A N 1
ATOM 1016 C CA . GLU A 1 134 ? -16.378 13.459 10.414 1.00 53.62 134 GLU A CA 1
ATOM 1017 C C . GLU A 1 134 ? -17.414 12.434 9.907 1.00 53.62 134 GLU A C 1
ATOM 1019 O O . GLU A 1 134 ? -17.065 11.554 9.128 1.00 53.62 134 GLU A O 1
ATOM 1024 N N . ASP A 1 135 ? -18.701 12.633 10.223 1.00 57.78 135 ASP A N 1
ATOM 1025 C CA . ASP A 1 135 ? -19.819 11.793 9.752 1.00 57.78 135 ASP A CA 1
ATOM 1026 C C . ASP A 1 135 ? -20.119 11.931 8.246 1.00 57.78 135 ASP A C 1
ATOM 1028 O O . ASP A 1 135 ? -20.660 11.017 7.619 1.00 57.78 135 ASP A O 1
ATOM 1032 N N . ASP A 1 136 ? -19.773 13.077 7.656 1.00 57.38 136 ASP A N 1
ATOM 1033 C CA . ASP A 1 136 ? -19.918 13.340 6.221 1.00 57.38 136 ASP A CA 1
ATOM 1034 C C . ASP A 1 136 ? -18.688 12.843 5.440 1.00 57.38 136 ASP A C 1
ATOM 1036 O O . ASP A 1 136 ? -18.705 12.773 4.205 1.00 57.38 136 ASP A O 1
ATOM 1040 N N . TRP A 1 137 ? -17.618 12.470 6.151 1.00 71.06 137 TRP A N 1
ATOM 1041 C CA . TRP A 1 137 ? -16.358 12.048 5.565 1.00 71.06 137 TRP A CA 1
ATOM 1042 C C . TRP A 1 137 ? -16.327 10.534 5.386 1.00 71.06 137 TRP A C 1
ATOM 1044 O O . TRP A 1 137 ? -15.916 9.767 6.255 1.00 71.06 137 TRP A O 1
ATOM 1054 N N . LYS A 1 138 ? -16.787 10.084 4.219 1.00 80.62 138 LYS A N 1
ATOM 1055 C CA . LYS A 1 138 ? -16.767 8.659 3.887 1.00 80.62 138 LYS A CA 1
ATOM 1056 C C . LYS A 1 138 ? -15.375 8.258 3.396 1.00 80.62 138 LYS A C 1
ATOM 1058 O O . LYS A 1 138 ? -14.902 8.851 2.422 1.00 80.62 138 LYS A O 1
ATOM 1063 N N . PRO A 1 139 ? -14.720 7.268 4.027 1.00 87.69 139 PRO A N 1
ATOM 1064 C CA . PRO A 1 139 ? -13.474 6.738 3.502 1.00 87.69 139 PRO A CA 1
ATOM 1065 C C . PRO A 1 139 ? -13.707 6.146 2.114 1.00 87.69 139 PRO A C 1
ATOM 1067 O O . PRO A 1 139 ? -14.730 5.510 1.865 1.00 87.69 139 PRO A O 1
ATOM 1070 N N . ALA A 1 140 ? -12.763 6.387 1.211 1.00 90.69 140 ALA A N 1
ATOM 1071 C CA . ALA A 1 140 ? -12.806 5.829 -0.133 1.00 90.69 140 ALA A CA 1
ATOM 1072 C C . ALA A 1 140 ? -12.123 4.459 -0.174 1.00 90.69 140 ALA A C 1
ATOM 1074 O O . ALA A 1 140 ? -12.611 3.557 -0.841 1.00 90.69 140 ALA A O 1
ATOM 1075 N N . HIS A 1 141 ? -11.016 4.312 0.559 1.00 95.50 141 HIS A N 1
ATOM 1076 C CA . HIS A 1 141 ? -10.217 3.088 0.632 1.00 95.50 141 HIS A CA 1
ATOM 1077 C C . HIS A 1 141 ? -9.527 2.989 2.001 1.00 95.50 141 HIS A C 1
ATOM 1079 O O . HIS A 1 141 ? -9.680 3.874 2.849 1.00 95.50 141 HIS A O 1
ATOM 1085 N N . LEU A 1 142 ? -8.713 1.956 2.209 1.00 96.50 142 LEU A N 1
ATOM 1086 C CA . LEU A 1 142 ? -7.832 1.828 3.371 1.00 96.50 142 LEU A CA 1
ATOM 1087 C C . LEU A 1 142 ? -6.498 1.178 3.001 1.00 96.50 142 LEU A C 1
ATOM 1089 O O . LEU A 1 142 ? -6.419 0.483 2.001 1.00 96.50 142 LEU A O 1
ATOM 1093 N N . LEU A 1 143 ? -5.458 1.389 3.808 1.00 98.31 143 LEU A N 1
ATOM 1094 C CA . LEU A 1 143 ? -4.180 0.676 3.688 1.00 98.31 143 LEU A CA 1
ATOM 1095 C C . LEU A 1 143 ? -3.841 -0.013 5.005 1.00 98.31 143 LEU A C 1
ATOM 1097 O O . LEU A 1 143 ? -3.811 0.635 6.056 1.00 98.31 143 LEU A O 1
ATOM 1101 N N . GLY A 1 144 ? -3.571 -1.314 4.922 1.00 98.44 144 GLY A N 1
ATOM 1102 C CA . GLY A 1 144 ? -3.114 -2.153 6.021 1.00 98.44 144 GLY A CA 1
ATOM 1103 C C . GLY A 1 144 ? -1.596 -2.116 6.169 1.00 98.44 144 GLY A C 1
ATOM 1104 O O . GLY A 1 144 ? -0.849 -2.066 5.190 1.00 98.44 144 GLY A O 1
ATOM 1105 N N . PHE A 1 145 ? -1.141 -2.149 7.416 1.00 98.75 145 PHE A N 1
ATOM 1106 C CA . PHE A 1 145 ? 0.264 -2.123 7.782 1.00 98.75 145 PHE A CA 1
ATOM 1107 C C . PHE A 1 145 ? 0.591 -3.208 8.794 1.00 98.75 145 PHE A C 1
ATOM 1109 O O . PHE A 1 145 ? -0.144 -3.404 9.761 1.00 98.75 145 PHE A O 1
ATOM 1116 N N . VAL A 1 146 ? 1.765 -3.810 8.627 1.00 98.62 146 VAL A N 1
ATOM 1117 C CA . VAL A 1 146 ? 2.378 -4.718 9.598 1.00 98.62 146 VAL A CA 1
ATOM 1118 C C . VAL A 1 146 ? 3.680 -4.128 10.129 1.00 98.62 146 VAL A C 1
ATOM 1120 O O . VAL A 1 146 ? 4.409 -3.446 9.406 1.00 98.62 146 VAL A O 1
ATOM 1123 N N . TYR A 1 147 ? 3.978 -4.368 11.402 1.00 98.44 147 TYR A N 1
ATOM 1124 C CA . TYR A 1 147 ? 5.230 -3.967 12.029 1.00 98.44 147 TYR A CA 1
ATOM 1125 C C . TYR A 1 147 ? 6.233 -5.118 11.969 1.00 98.44 147 TYR A C 1
ATOM 1127 O O . TYR A 1 147 ? 6.143 -6.084 12.730 1.00 98.44 147 TYR A O 1
ATOM 1135 N N . GLU A 1 148 ? 7.222 -5.009 11.087 1.00 96.56 148 GLU A N 1
ATOM 1136 C CA . GLU A 1 148 ? 8.283 -6.000 10.918 1.00 96.56 148 GLU A CA 1
ATOM 1137 C C . GLU A 1 148 ? 9.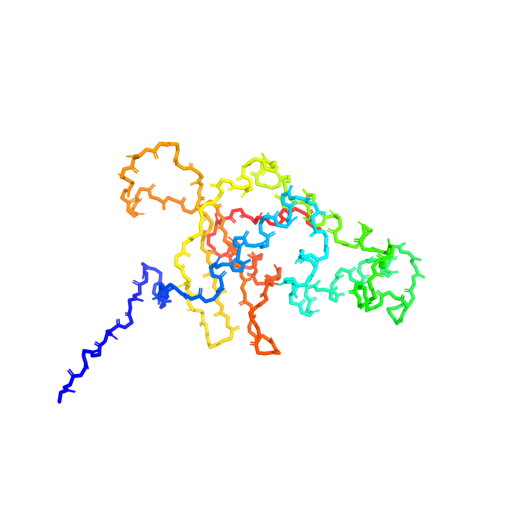656 -5.329 10.868 1.00 96.56 148 GLU A C 1
ATOM 1139 O O . GLU A 1 148 ? 9.809 -4.201 10.415 1.00 96.56 148 GLU A O 1
ATOM 1144 N N . ASN A 1 149 ? 10.690 -6.009 11.370 1.00 94.00 149 ASN A N 1
ATOM 1145 C CA . ASN A 1 149 ? 12.067 -5.491 11.362 1.00 94.00 149 ASN A CA 1
ATOM 1146 C C . ASN A 1 149 ? 12.219 -4.068 11.939 1.00 94.00 149 ASN A C 1
ATOM 1148 O O . ASN A 1 149 ? 13.108 -3.323 11.543 1.00 94.00 149 ASN A O 1
ATOM 1152 N N . ARG A 1 150 ? 11.388 -3.727 12.935 1.00 95.69 150 ARG A N 1
ATOM 1153 C CA . ARG A 1 150 ? 11.305 -2.409 13.593 1.00 95.69 150 ARG A CA 1
ATOM 1154 C C . ARG A 1 150 ? 10.740 -1.276 12.729 1.00 95.69 150 ARG A C 1
ATOM 1156 O O . ARG A 1 150 ? 10.794 -0.119 13.148 1.00 95.69 150 ARG A O 1
ATOM 1163 N N . GLU A 1 151 ? 10.144 -1.599 11.591 1.00 96.88 151 GLU A N 1
ATOM 1164 C CA . GLU A 1 151 ? 9.514 -0.653 10.679 1.00 96.88 151 GLU A CA 1
ATOM 1165 C C . GLU A 1 151 ? 8.067 -1.062 10.395 1.00 96.88 151 GLU A C 1
ATOM 1167 O O . GLU A 1 151 ? 7.710 -2.236 10.437 1.00 96.88 151 GLU A O 1
ATOM 1172 N N . TRP A 1 152 ? 7.219 -0.082 10.097 1.00 98.38 152 TRP A N 1
ATOM 1173 C CA . TRP A 1 152 ? 5.890 -0.356 9.558 1.00 98.38 152 TRP A CA 1
ATOM 1174 C C . TRP A 1 152 ? 5.984 -0.516 8.043 1.00 98.38 152 TRP A C 1
ATOM 1176 O O . TRP A 1 152 ? 6.645 0.283 7.377 1.00 98.38 152 TRP A O 1
ATOM 1186 N N . LYS A 1 153 ? 5.313 -1.531 7.506 1.00 98.50 153 LYS A N 1
ATOM 1187 C CA . LYS A 1 153 ? 5.293 -1.855 6.080 1.00 98.50 153 LYS A CA 1
ATOM 1188 C C . LYS A 1 153 ? 3.864 -2.031 5.599 1.00 98.50 153 LYS A C 1
ATOM 1190 O O . LYS A 1 153 ? 3.043 -2.556 6.343 1.00 98.50 153 LYS A O 1
ATOM 1195 N N . VAL A 1 154 ? 3.585 -1.599 4.373 1.00 98.50 154 VAL A N 1
ATOM 1196 C CA . VAL A 1 154 ? 2.302 -1.845 3.708 1.00 98.50 154 VAL A CA 1
ATOM 1197 C C . VAL A 1 154 ? 2.176 -3.340 3.459 1.00 98.50 154 VAL A C 1
ATOM 1199 O O . VAL A 1 154 ? 3.076 -3.951 2.879 1.00 98.50 154 VAL A O 1
ATOM 1202 N N . ASP A 1 155 ? 1.066 -3.916 3.898 1.00 98.44 155 ASP A N 1
ATOM 1203 C CA . ASP A 1 155 ? 0.770 -5.323 3.681 1.00 98.44 155 ASP A CA 1
ATOM 1204 C C . ASP A 1 155 ? -0.460 -5.481 2.792 1.00 98.44 155 ASP A C 1
ATOM 1206 O O . ASP A 1 155 ? -1.547 -4.994 3.115 1.00 98.44 155 ASP A O 1
ATOM 1210 N N . LEU A 1 156 ? -0.273 -6.128 1.642 1.00 97.00 156 LEU A N 1
ATOM 1211 C CA . LEU A 1 156 ? -1.317 -6.235 0.628 1.00 97.00 156 LEU A CA 1
ATOM 1212 C C . LEU A 1 156 ? -2.407 -7.229 1.027 1.00 97.00 156 LEU A C 1
ATOM 1214 O O . LEU A 1 156 ? -3.579 -6.970 0.773 1.00 97.00 156 LEU A O 1
ATOM 1218 N N . GLY A 1 157 ? -2.040 -8.324 1.697 1.00 96.56 157 GLY A N 1
ATOM 1219 C CA . GLY A 1 157 ? -3.004 -9.310 2.183 1.00 96.56 157 GLY A CA 1
ATOM 1220 C C . GLY A 1 157 ? -3.915 -8.709 3.250 1.00 96.56 157 GLY A C 1
ATOM 1221 O O . GLY A 1 157 ? -5.137 -8.797 3.145 1.00 96.56 157 GLY A O 1
ATOM 1222 N N . LEU A 1 158 ? -3.327 -8.016 4.227 1.00 97.94 158 LEU A N 1
ATOM 1223 C CA . LEU A 1 158 ? -4.076 -7.290 5.248 1.00 97.94 158 LEU A CA 1
ATOM 1224 C C . LEU A 1 158 ? -4.944 -6.184 4.634 1.00 97.94 158 LEU A C 1
ATOM 1226 O O . LEU A 1 158 ? -6.091 -6.017 5.035 1.00 97.94 158 LEU A O 1
ATOM 1230 N N . THR A 1 159 ? -4.424 -5.443 3.652 1.00 98.12 159 THR A N 1
ATOM 1231 C CA . THR A 1 159 ? -5.193 -4.405 2.945 1.00 98.12 159 THR A CA 1
ATOM 1232 C C . THR A 1 159 ? -6.430 -4.991 2.264 1.00 98.12 159 THR A C 1
ATOM 1234 O O . THR A 1 159 ? -7.518 -4.440 2.433 1.00 98.12 159 THR A O 1
ATOM 1237 N N . ALA A 1 160 ? -6.288 -6.116 1.560 1.00 96.38 160 ALA A N 1
ATOM 1238 C CA . ALA A 1 160 ? -7.395 -6.770 0.869 1.00 96.38 160 ALA A CA 1
ATOM 1239 C C . ALA A 1 160 ? -8.469 -7.261 1.853 1.00 96.38 160 ALA A C 1
ATOM 1241 O O . ALA A 1 160 ? -9.644 -6.933 1.696 1.00 96.38 160 ALA A O 1
ATOM 1242 N N . VAL A 1 161 ? -8.058 -7.968 2.915 1.00 96.25 161 VAL A N 1
ATOM 1243 C CA . VAL A 1 161 ? -8.974 -8.482 3.951 1.00 96.25 161 VAL A CA 1
ATOM 1244 C C . VAL A 1 161 ? -9.741 -7.345 4.620 1.00 96.25 161 VAL A C 1
ATOM 1246 O O . VAL A 1 161 ? -10.965 -7.391 4.706 1.00 96.25 161 VAL A O 1
ATOM 1249 N N . LEU A 1 162 ? -9.043 -6.291 5.051 1.00 96.50 162 LEU A N 1
ATOM 1250 C CA . LEU A 1 162 ? -9.695 -5.166 5.719 1.00 96.50 162 LEU A CA 1
ATOM 1251 C C . LEU A 1 162 ? -10.617 -4.390 4.778 1.00 96.50 162 LEU A C 1
ATOM 1253 O O . LEU A 1 162 ? -11.665 -3.916 5.213 1.00 96.50 162 LEU A O 1
ATOM 1257 N N . SER A 1 163 ? -10.249 -4.259 3.501 1.00 95.75 163 SER A N 1
ATOM 1258 C CA . SER A 1 163 ? -11.099 -3.612 2.495 1.00 95.75 163 SER A CA 1
ATOM 1259 C C . SER A 1 163 ? -12.410 -4.379 2.328 1.00 95.75 163 SER A C 1
ATOM 1261 O O . SER A 1 163 ? -13.482 -3.775 2.388 1.00 95.75 163 SER A O 1
ATOM 1263 N N . GLU A 1 164 ? -12.337 -5.708 2.220 1.00 95.50 164 GLU A N 1
ATOM 1264 C CA . GLU A 1 164 ? -13.510 -6.580 2.133 1.00 95.50 164 GLU A CA 1
ATOM 1265 C C . GLU A 1 164 ? -14.397 -6.476 3.383 1.00 95.50 164 GLU A C 1
ATOM 1267 O O . GLU A 1 164 ? -15.597 -6.220 3.265 1.00 95.50 164 GLU A O 1
ATOM 1272 N N . GLU A 1 165 ? -13.815 -6.599 4.579 1.00 94.69 165 GLU A N 1
ATOM 1273 C CA . GLU A 1 165 ? -14.548 -6.511 5.849 1.00 94.69 165 GLU A CA 1
ATOM 1274 C C . GLU A 1 165 ? -15.233 -5.149 6.042 1.00 94.69 165 GLU A C 1
ATOM 1276 O O . GLU A 1 165 ? -16.351 -5.075 6.559 1.00 94.69 165 GLU A O 1
ATOM 1281 N N . ALA A 1 166 ? -14.588 -4.067 5.597 1.00 91.38 166 ALA A N 1
ATOM 1282 C CA . ALA A 1 166 ? -15.131 -2.714 5.659 1.00 91.38 166 ALA A CA 1
ATOM 1283 C C . ALA A 1 166 ? -16.121 -2.395 4.521 1.00 91.38 166 ALA A C 1
ATOM 1285 O O . ALA A 1 166 ? -16.734 -1.324 4.533 1.00 91.38 166 ALA A O 1
ATOM 1286 N N . GLY A 1 167 ? -16.273 -3.282 3.530 1.00 94.31 167 GLY A N 1
ATOM 1287 C CA . GLY A 1 167 ? -17.054 -3.021 2.319 1.00 94.31 167 GLY A CA 1
ATOM 1288 C C . GLY A 1 167 ? -16.498 -1.866 1.477 1.00 94.31 167 GLY A C 1
ATOM 1289 O O . GLY A 1 167 ? -17.263 -1.181 0.792 1.00 94.31 167 GLY A O 1
ATOM 1290 N N . LEU A 1 168 ? -15.188 -1.618 1.556 1.00 93.75 168 LEU A N 1
ATOM 1291 C CA . LEU A 1 168 ? -14.485 -0.589 0.796 1.00 93.75 168 LEU A CA 1
ATOM 1292 C C . LEU A 1 168 ? -13.774 -1.209 -0.417 1.00 93.75 168 LEU A C 1
ATOM 1294 O O . LEU A 1 168 ? -13.286 -2.334 -0.333 1.00 93.75 168 LEU A O 1
ATOM 1298 N N . PRO A 1 169 ? -13.671 -0.492 -1.548 1.00 93.81 169 PRO A N 1
ATOM 1299 C CA . PRO A 1 169 ? -12.853 -0.940 -2.668 1.00 93.81 169 PRO A CA 1
ATOM 1300 C C . PRO A 1 169 ? -11.372 -1.059 -2.280 1.00 93.81 169 PRO A C 1
ATOM 1302 O O . PRO A 1 169 ? -10.823 -0.162 -1.633 1.00 93.81 169 PRO A O 1
ATOM 1305 N N . ASP A 1 170 ? -10.706 -2.115 -2.743 1.00 93.50 170 ASP A N 1
ATOM 1306 C CA . ASP A 1 170 ? -9.270 -2.308 -2.529 1.00 93.50 170 ASP A CA 1
ATOM 1307 C C . ASP A 1 170 ? -8.464 -1.246 -3.314 1.00 93.50 170 ASP A C 1
ATOM 1309 O O . ASP A 1 170 ? -8.592 -1.169 -4.543 1.00 93.50 170 ASP A O 1
ATOM 1313 N N . PRO A 1 171 ? -7.641 -0.400 -2.657 1.00 91.81 171 PRO A N 1
ATOM 1314 C CA . PRO A 1 171 ? -6.830 0.602 -3.358 1.00 91.81 171 PRO A CA 1
ATOM 1315 C C . PRO A 1 171 ? -5.694 -0.000 -4.188 1.00 91.81 171 PRO A C 1
ATOM 1317 O O . PRO A 1 171 ? -5.023 0.727 -4.919 1.00 91.81 171 PRO A O 1
ATOM 1320 N N . LEU A 1 172 ? -5.440 -1.298 -4.044 1.00 93.00 172 LEU A N 1
ATOM 1321 C CA . LEU A 1 172 ? -4.429 -2.035 -4.783 1.00 93.00 172 LEU A CA 1
ATOM 1322 C C . LEU A 1 172 ? -4.957 -2.552 -6.120 1.00 93.00 172 LEU A C 1
ATOM 1324 O O . LEU A 1 172 ? -4.144 -2.955 -6.947 1.00 93.00 172 LEU A O 1
ATOM 1328 N N . GLY A 1 173 ? -6.274 -2.511 -6.354 1.00 88.06 173 GLY A N 1
ATOM 1329 C CA . GLY A 1 173 ? -6.916 -2.983 -7.581 1.00 88.06 173 GLY A CA 1
ATOM 1330 C C . GLY A 1 173 ? -6.849 -4.501 -7.771 1.00 88.06 173 GLY A C 1
ATOM 1331 O O . GLY A 1 173 ? -6.683 -5.262 -6.822 1.00 88.06 173 GLY A O 1
ATOM 1332 N N . GLU A 1 174 ? -6.988 -4.950 -9.019 1.00 82.69 174 GLU A N 1
ATOM 1333 C CA . GLU A 1 174 ? -6.832 -6.362 -9.382 1.00 82.69 174 GLU A CA 1
ATOM 1334 C C . GLU A 1 174 ? -5.350 -6.668 -9.640 1.00 82.69 174 GLU A C 1
ATOM 1336 O O . GLU A 1 174 ? -4.825 -6.392 -10.720 1.00 82.69 174 GLU A O 1
ATOM 1341 N N . LEU A 1 175 ? -4.669 -7.226 -8.633 1.00 78.12 175 LEU A N 1
ATOM 1342 C CA . LEU A 1 175 ? -3.270 -7.654 -8.731 1.00 78.12 175 LEU A CA 1
ATOM 1343 C C . LEU A 1 175 ? -3.128 -9.077 -9.249 1.00 78.12 175 LEU A C 1
ATOM 1345 O O . LEU A 1 175 ? -3.714 -10.018 -8.670 1.00 78.12 175 LEU A O 1
#

Foldseek 3Di:
DPDDPPDQDADPVGFGWADPDPVQVLLLQLLLCLLVVVLLSVQVQADPVQLLVLLVVVCVVVVHDSVVSPPQNVDPPRVCSCVRRVLQSVQLQVLQVHSVFSNQWHWATWTDPDPFKIKIFTWGHDPDDDPADPVNTDGQAMWMWGQDPNDIHTYQVRRVVVCVVVVHDRSRHDD

pLDDT: mean 89.59, std 13.18, range [40.94, 98.75]

Radius of gyration: 17.43 Å; chains: 1; bounding box: 41×46×55 Å